Protein AF-A0A0A1MTK9-F1 (afdb_monomer_lite)

Radius of gyration: 14.25 Å; chains: 1; bounding box: 34×30×32 Å

Structure (mmCIF, N/CA/C/O backbone):
data_AF-A0A0A1MTK9-F1
#
_entry.id   AF-A0A0A1MTK9-F1
#
loop_
_atom_site.group_PDB
_atom_site.id
_atom_site.type_symbol
_atom_site.label_atom_id
_atom_site.label_alt_id
_atom_site.label_comp_id
_atom_site.label_asym_id
_atom_site.label_entity_id
_atom_site.label_seq_id
_atom_site.pdbx_PDB_ins_code
_atom_site.Cartn_x
_atom_site.Cartn_y
_atom_site.Cartn_z
_atom_site.occupancy
_atom_site.B_iso_or_equiv
_atom_site.auth_seq_id
_atom_site.auth_comp_id
_atom_site.auth_asym_id
_atom_site.auth_atom_id
_atom_site.pdbx_PDB_model_num
ATOM 1 N N . MET A 1 1 ? 18.751 -12.549 -14.653 1.00 62.38 1 MET A N 1
ATOM 2 C CA . MET A 1 1 ? 19.461 -11.406 -14.031 1.00 62.38 1 MET A CA 1
ATOM 3 C C . MET A 1 1 ? 19.629 -10.221 -14.982 1.00 62.38 1 MET A C 1
ATOM 5 O O . MET A 1 1 ? 19.192 -9.144 -14.616 1.00 62.38 1 MET A O 1
ATOM 9 N N . PHE A 1 2 ? 20.130 -10.402 -16.211 1.00 64.56 2 PHE A N 1
ATOM 10 C CA . PHE A 1 2 ? 20.366 -9.305 -17.177 1.00 64.56 2 PHE A CA 1
ATOM 11 C C . PHE A 1 2 ? 19.149 -8.394 -17.454 1.00 64.56 2 PHE A C 1
ATOM 13 O O . PHE A 1 2 ? 19.270 -7.175 -17.470 1.00 64.56 2 PHE A O 1
ATOM 20 N N . LYS A 1 3 ? 17.949 -8.980 -17.581 1.00 61.09 3 LYS A N 1
ATOM 21 C CA . LYS A 1 3 ? 16.698 -8.226 -17.791 1.00 61.09 3 LYS A CA 1
ATOM 22 C C . LYS A 1 3 ? 16.351 -7.276 -16.637 1.00 61.09 3 LYS A C 1
ATOM 24 O O . LYS A 1 3 ? 15.812 -6.206 -16.889 1.00 61.09 3 LYS A O 1
ATOM 29 N N . LYS A 1 4 ? 16.667 -7.654 -15.390 1.00 63.81 4 LYS A N 1
ATOM 30 C CA . LYS A 1 4 ? 16.416 -6.808 -14.210 1.00 63.81 4 LYS A CA 1
ATOM 31 C C . LYS A 1 4 ? 17.354 -5.598 -14.200 1.00 63.81 4 LYS A C 1
ATOM 33 O O . LYS A 1 4 ? 16.886 -4.490 -14.004 1.00 63.81 4 LYS A O 1
ATOM 38 N N . ILE A 1 5 ? 18.632 -5.805 -14.527 1.00 69.62 5 ILE A N 1
ATOM 39 C CA . ILE A 1 5 ? 19.646 -4.738 -14.586 1.00 69.62 5 ILE A CA 1
ATOM 40 C C . ILE A 1 5 ? 19.328 -3.731 -15.701 1.00 69.62 5 ILE A C 1
ATOM 42 O O . ILE A 1 5 ? 19.389 -2.529 -15.475 1.00 69.62 5 ILE A O 1
ATOM 46 N N . ALA A 1 6 ? 18.930 -4.205 -16.886 1.00 70.00 6 ALA A N 1
ATOM 47 C CA . ALA A 1 6 ? 18.525 -3.318 -17.977 1.00 70.00 6 ALA A CA 1
ATOM 48 C C . ALA A 1 6 ? 17.236 -2.538 -17.654 1.00 70.00 6 ALA A C 1
ATOM 50 O O . ALA A 1 6 ? 17.134 -1.368 -17.997 1.00 70.00 6 ALA A O 1
ATOM 51 N N . SER A 1 7 ? 16.271 -3.161 -16.970 1.00 68.06 7 SER A N 1
ATOM 52 C CA . SER A 1 7 ? 15.035 -2.475 -16.553 1.00 68.06 7 SER A CA 1
ATOM 53 C C . SER A 1 7 ? 15.305 -1.417 -15.479 1.00 68.06 7 SER A C 1
ATOM 55 O O . SER A 1 7 ? 14.727 -0.335 -15.543 1.00 68.06 7 SER A O 1
ATOM 57 N N . ASP A 1 8 ? 16.226 -1.706 -14.548 1.00 65.69 8 ASP A N 1
ATOM 58 C CA . ASP A 1 8 ? 16.663 -0.771 -13.505 1.00 65.69 8 ASP A CA 1
ATOM 59 C C . ASP A 1 8 ? 17.406 0.429 -14.114 1.00 65.69 8 ASP A C 1
ATOM 61 O O . ASP A 1 8 ? 17.130 1.566 -13.750 1.00 65.69 8 ASP A O 1
ATOM 65 N N . ALA A 1 9 ? 18.295 0.196 -15.087 1.00 68.81 9 ALA A N 1
ATOM 66 C CA . ALA A 1 9 ? 19.046 1.258 -15.764 1.00 68.81 9 ALA A CA 1
ATOM 67 C C . ALA A 1 9 ? 18.180 2.143 -16.681 1.00 68.81 9 ALA A C 1
ATOM 69 O O . ALA A 1 9 ? 18.519 3.300 -16.914 1.00 68.81 9 ALA A O 1
ATOM 70 N N . LEU A 1 10 ? 17.073 1.609 -17.207 1.00 72.31 10 LEU A N 1
ATOM 71 C CA . LEU A 1 10 ? 16.126 2.335 -18.062 1.00 72.31 10 LEU A CA 1
ATOM 72 C C . LEU A 1 10 ? 14.977 2.993 -17.279 1.00 72.31 10 LEU A C 1
ATOM 74 O O . LEU A 1 10 ? 14.078 3.560 -17.895 1.00 72.31 10 LEU A O 1
ATOM 78 N N . GLY A 1 11 ? 14.958 2.890 -15.944 1.00 65.62 11 GLY A N 1
ATOM 79 C CA . GLY A 1 11 ? 13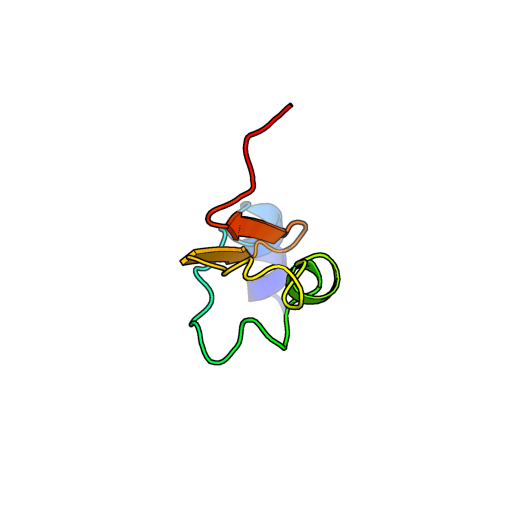.903 3.463 -15.097 1.00 65.62 11 GLY A CA 1
ATOM 80 C C . GLY A 1 11 ? 12.544 2.752 -15.181 1.00 65.62 11 GLY A C 1
ATOM 81 O O . GLY A 1 11 ? 11.607 3.131 -14.487 1.00 65.62 11 GLY A O 1
ATOM 82 N N . LEU A 1 12 ? 12.425 1.681 -15.975 1.00 64.12 12 LEU A N 1
ATOM 83 C CA . LEU A 1 12 ? 11.199 0.877 -16.092 1.00 64.12 12 LEU A CA 1
ATOM 84 C C . LEU A 1 12 ? 10.874 0.106 -14.808 1.00 64.12 12 LEU A C 1
ATOM 86 O O . LEU A 1 12 ? 9.750 -0.355 -14.617 1.00 64.12 12 LEU A O 1
ATOM 90 N N . SER A 1 13 ? 11.864 -0.059 -13.937 1.00 63.78 13 SER A N 1
ATOM 91 C CA . SER A 1 13 ? 11.696 -0.741 -12.662 1.00 63.78 13 SER A CA 1
ATOM 92 C C . SER A 1 13 ? 10.931 0.055 -11.616 1.00 63.78 13 SER A C 1
ATOM 94 O O . SER A 1 13 ? 10.404 -0.571 -10.704 1.00 63.78 13 SER A O 1
ATOM 96 N N . ASP A 1 14 ? 10.854 1.383 -11.742 1.00 68.00 14 ASP A N 1
ATOM 97 C CA . ASP A 1 14 ? 10.135 2.242 -10.788 1.00 68.00 14 ASP A CA 1
ATOM 98 C C . ASP A 1 14 ? 8.708 2.584 -11.240 1.00 68.00 14 ASP A C 1
ATOM 100 O O . ASP A 1 14 ? 8.024 3.411 -10.644 1.00 68.00 14 ASP A O 1
ATOM 104 N N . ILE A 1 15 ? 8.221 1.924 -12.297 1.00 81.69 15 ILE A N 1
ATOM 105 C CA . ILE A 1 15 ? 6.823 2.046 -12.709 1.00 81.69 15 ILE A CA 1
ATOM 106 C C . ILE A 1 15 ? 5.944 1.467 -11.597 1.00 81.69 15 ILE A C 1
ATOM 108 O O . ILE A 1 15 ? 5.939 0.255 -11.354 1.00 81.69 15 ILE A O 1
ATOM 112 N N . GLY A 1 16 ? 5.189 2.353 -10.947 1.00 85.25 16 GLY A N 1
ATOM 113 C CA . GLY A 1 16 ? 4.202 2.000 -9.938 1.00 85.25 16 GLY A CA 1
ATOM 114 C C . GLY A 1 16 ? 3.165 1.018 -10.481 1.00 85.25 16 GLY A C 1
ATOM 115 O O . GLY A 1 16 ? 2.648 1.173 -11.589 1.00 85.25 16 GLY A O 1
ATOM 116 N N . LYS A 1 17 ? 2.857 -0.011 -9.696 1.00 89.44 17 LYS A N 1
ATOM 117 C CA . LYS A 1 17 ? 1.823 -1.002 -9.995 1.00 89.44 17 LYS A CA 1
ATOM 118 C C . LYS A 1 17 ? 0.637 -0.786 -9.077 1.00 89.44 17 LYS A C 1
ATOM 120 O O . LYS A 1 17 ? 0.816 -0.596 -7.879 1.00 89.44 17 LYS A O 1
ATOM 125 N N . ILE A 1 18 ? -0.562 -0.872 -9.642 1.00 92.31 18 ILE A N 1
ATOM 126 C CA . ILE A 1 18 ? -1.794 -0.864 -8.856 1.00 92.31 18 ILE A CA 1
ATOM 127 C C . ILE A 1 18 ? -1.885 -2.193 -8.106 1.00 92.31 18 ILE A C 1
ATOM 129 O O . ILE A 1 18 ? -1.805 -3.263 -8.717 1.00 92.31 18 ILE A O 1
ATOM 133 N N . ILE A 1 19 ? -2.039 -2.116 -6.790 1.00 94.31 19 ILE A N 1
ATOM 134 C CA . ILE A 1 19 ? -2.250 -3.274 -5.929 1.00 94.31 19 ILE A CA 1
ATOM 135 C C . ILE A 1 19 ? -3.745 -3.590 -5.882 1.00 94.31 19 ILE A C 1
ATOM 137 O O . ILE A 1 19 ? -4.589 -2.697 -5.851 1.00 94.31 19 ILE A O 1
ATOM 141 N N . GLN A 1 20 ? -4.075 -4.879 -5.941 1.00 95.56 20 GLN A N 1
ATOM 142 C CA . GLN A 1 20 ? -5.460 -5.326 -5.817 1.00 95.56 20 GLN A CA 1
ATOM 143 C C . GLN A 1 20 ? -5.920 -5.249 -4.356 1.00 95.56 20 GLN A C 1
ATOM 145 O O . GLN A 1 20 ? -5.096 -5.514 -3.480 1.00 95.56 20 GLN A O 1
ATOM 150 N N . PRO A 1 21 ? -7.213 -4.981 -4.094 1.00 92.38 21 PRO A N 1
ATOM 151 C CA . PRO A 1 21 ? -7.736 -4.863 -2.732 1.00 92.38 21 PRO A CA 1
ATOM 152 C C . PRO A 1 21 ? -7.416 -6.062 -1.833 1.00 92.38 21 PRO A C 1
ATOM 154 O O . PRO A 1 21 ? -7.039 -5.877 -0.684 1.00 92.38 21 PRO A O 1
ATOM 157 N N . ASP A 1 22 ? -7.450 -7.282 -2.382 1.00 95.06 22 ASP A N 1
ATOM 158 C CA . ASP A 1 22 ? -7.122 -8.529 -1.666 1.00 95.06 22 ASP A CA 1
ATOM 159 C C . ASP A 1 22 ? -5.643 -8.660 -1.243 1.00 95.06 22 ASP A C 1
ATOM 161 O O . ASP A 1 22 ? -5.236 -9.694 -0.717 1.00 95.06 22 ASP A O 1
ATOM 165 N N . ASN A 1 23 ? -4.805 -7.676 -1.578 1.00 95.06 23 ASN A N 1
ATOM 166 C CA . ASN A 1 23 ? -3.386 -7.644 -1.233 1.00 95.06 23 ASN A CA 1
ATOM 167 C C . ASN A 1 23 ? -2.983 -6.353 -0.510 1.00 95.06 23 ASN A C 1
ATOM 169 O O . ASN A 1 23 ? -1.783 -6.108 -0.377 1.00 95.06 23 ASN A O 1
ATOM 173 N N . PHE A 1 24 ? -3.932 -5.509 -0.092 1.00 93.00 24 PHE A N 1
ATOM 174 C CA . PHE A 1 24 ? -3.604 -4.320 0.698 1.00 93.00 24 PHE A CA 1
ATOM 175 C C . PHE A 1 24 ? -2.942 -4.700 2.029 1.00 93.00 24 PHE A C 1
ATOM 177 O O . PHE A 1 24 ? -1.924 -4.111 2.373 1.00 93.00 24 PHE A O 1
ATOM 184 N N . ASP A 1 25 ? -3.380 -5.793 2.656 1.00 92.19 25 ASP A N 1
ATOM 185 C CA . ASP A 1 25 ? -2.810 -6.388 3.879 1.00 92.19 25 ASP A CA 1
ATOM 186 C C . ASP A 1 25 ? -1.327 -6.796 3.769 1.00 92.19 25 ASP A C 1
ATOM 188 O O . ASP A 1 25 ? -0.677 -7.118 4.759 1.00 92.19 25 ASP A O 1
ATOM 192 N N . LYS A 1 26 ? -0.777 -6.829 2.550 1.00 92.62 26 LYS A N 1
ATOM 193 C CA . LYS A 1 26 ? 0.618 -7.210 2.267 1.00 92.62 26 LYS A CA 1
ATOM 194 C C . LYS A 1 26 ? 1.504 -6.007 1.955 1.00 92.62 26 LYS A C 1
ATOM 196 O O . LYS A 1 26 ? 2.620 -6.182 1.454 1.00 92.62 26 LYS A O 1
ATOM 201 N N . THR A 1 27 ? 0.986 -4.801 2.151 1.00 91.06 27 THR A N 1
ATOM 202 C CA . THR A 1 27 ? 1.680 -3.538 1.889 1.00 91.06 27 THR A CA 1
ATOM 203 C C . THR A 1 27 ? 2.060 -2.886 3.205 1.00 91.06 27 THR A C 1
ATOM 205 O O . THR A 1 27 ? 1.343 -3.028 4.189 1.00 91.06 27 THR A O 1
ATOM 208 N N . GLU A 1 28 ? 3.183 -2.174 3.227 1.00 91.19 28 GLU A N 1
ATOM 209 C CA . GLU A 1 28 ? 3.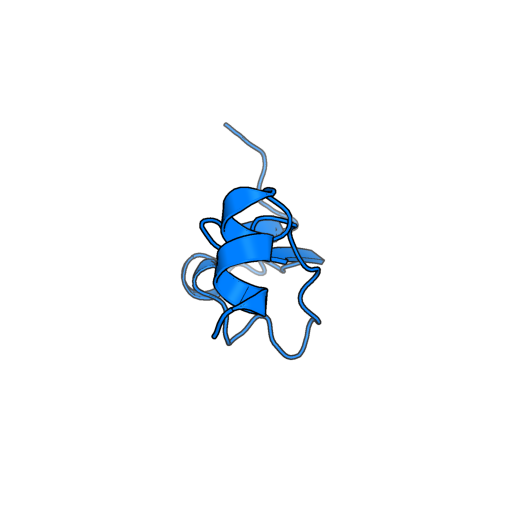629 -1.472 4.439 1.00 91.19 28 GLU A CA 1
ATOM 210 C C . GLU A 1 28 ? 2.679 -0.316 4.772 1.00 91.19 28 GLU A C 1
ATOM 212 O O . GLU A 1 28 ? 2.500 0.046 5.929 1.00 91.19 28 GLU A O 1
ATOM 217 N N . SER A 1 29 ? 2.020 0.239 3.755 1.00 89.81 29 SER A N 1
ATOM 218 C CA . SER A 1 29 ? 1.033 1.302 3.917 1.00 89.81 29 SER A CA 1
ATOM 219 C C . SER A 1 29 ? -0.169 0.907 4.778 1.00 89.81 29 SER A C 1
ATOM 221 O O . SER A 1 29 ? -0.729 1.781 5.433 1.00 89.81 29 SER A O 1
ATOM 223 N N . ASP A 1 30 ? -0.581 -0.365 4.773 1.00 90.12 30 ASP A N 1
ATOM 224 C CA . ASP A 1 30 ? -1.764 -0.833 5.511 1.00 90.12 30 ASP A CA 1
ATOM 225 C C . ASP A 1 30 ? -1.576 -0.758 7.032 1.00 90.12 30 ASP A C 1
ATOM 227 O O . ASP A 1 30 ? -2.524 -0.446 7.750 1.00 90.12 30 ASP A O 1
ATOM 231 N N . ASP A 1 31 ? -0.337 -0.908 7.514 1.00 90.81 31 ASP A N 1
ATOM 232 C CA . ASP A 1 31 ? 0.014 -0.763 8.934 1.00 90.81 31 ASP A CA 1
ATOM 233 C C . ASP A 1 31 ? -0.194 0.672 9.456 1.00 90.81 31 ASP A C 1
ATOM 235 O O . ASP A 1 31 ? -0.333 0.894 10.661 1.00 90.81 31 ASP A O 1
ATOM 239 N N . TYR A 1 32 ? -0.211 1.662 8.557 1.00 89.62 32 TYR A N 1
ATOM 240 C CA . TYR A 1 32 ? -0.424 3.072 8.890 1.00 89.62 32 TYR A CA 1
ATOM 241 C C . TYR A 1 32 ? -1.884 3.516 8.737 1.00 89.62 32 TYR A C 1
ATOM 243 O O . TYR A 1 32 ? -2.204 4.660 9.064 1.00 89.62 32 TYR A O 1
ATOM 251 N N . VAL A 1 33 ? -2.767 2.641 8.246 1.00 90.00 33 VAL A N 1
ATOM 252 C CA . VAL A 1 33 ? -4.190 2.942 8.058 1.00 90.00 33 VAL A CA 1
ATOM 253 C C . VAL A 1 33 ? -4.951 2.725 9.363 1.00 90.00 33 VAL A C 1
ATOM 255 O O . VAL A 1 33 ? -4.866 1.677 10.004 1.00 90.00 33 VAL A O 1
ATOM 258 N N . LEU A 1 34 ? -5.747 3.719 9.760 1.00 91.56 34 LEU A N 1
ATOM 259 C CA . LEU A 1 34 ? -6.528 3.693 10.995 1.00 91.56 34 LEU A CA 1
ATOM 260 C C . LEU A 1 34 ? -7.856 2.950 10.790 1.00 91.56 34 LEU A C 1
ATOM 262 O O . LEU A 1 34 ? -8.943 3.538 10.826 1.00 91.56 34 LEU A O 1
ATOM 266 N N . HIS A 1 35 ? -7.767 1.632 10.599 1.00 89.00 35 HIS A N 1
ATOM 267 C CA . HIS A 1 35 ? -8.922 0.752 10.366 1.00 89.00 35 HIS A CA 1
ATOM 268 C C . HIS A 1 35 ? -9.985 0.852 11.471 1.00 89.00 35 HIS A C 1
ATOM 270 O O . HIS A 1 35 ? -11.184 0.821 11.191 1.00 89.00 35 HIS A O 1
ATOM 276 N N . GLU A 1 36 ? -9.563 1.036 12.726 1.00 89.94 36 GLU A N 1
ATOM 277 C CA . GLU A 1 36 ? -10.455 1.171 13.892 1.00 89.94 36 GLU A CA 1
ATOM 278 C C . GLU A 1 36 ? -11.354 2.416 13.827 1.00 89.94 36 GLU A C 1
ATOM 280 O O . GLU A 1 36 ? -12.439 2.439 14.407 1.00 89.94 36 GLU A O 1
ATOM 285 N N . GLU A 1 37 ? -10.935 3.441 13.084 1.00 88.31 37 GLU A N 1
ATOM 286 C CA . GLU A 1 37 ? -11.690 4.677 12.889 1.00 88.31 37 GLU A CA 1
ATOM 287 C C . GLU A 1 37 ? -12.445 4.708 11.546 1.00 88.31 37 GLU A C 1
ATOM 289 O O . GLU A 1 37 ? -12.898 5.768 11.101 1.00 88.31 37 GLU A O 1
ATOM 294 N N . GLY A 1 38 ? -12.576 3.557 10.876 1.00 88.88 38 GLY A N 1
ATOM 295 C CA . GLY A 1 38 ? -13.281 3.430 9.600 1.00 88.88 38 GLY A CA 1
ATOM 296 C C . GLY A 1 38 ? -12.536 4.034 8.406 1.00 88.88 38 GLY A C 1
ATOM 297 O O . GLY A 1 38 ? -13.165 4.357 7.391 1.00 88.88 38 GLY A O 1
ATOM 298 N N . 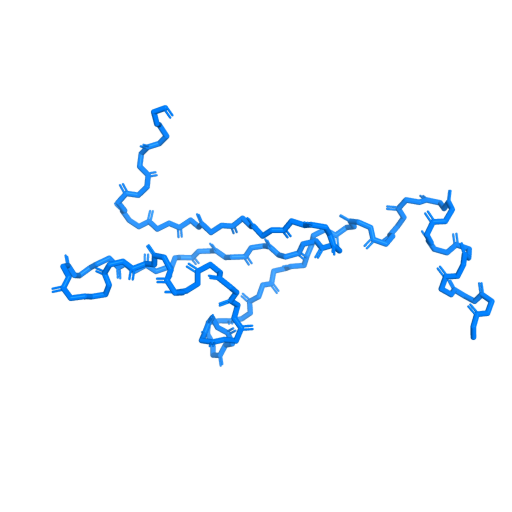GLU A 1 39 ? -11.217 4.216 8.516 1.00 91.38 39 GLU A N 1
ATOM 299 C CA . GLU A 1 39 ? -10.380 4.544 7.366 1.00 91.38 39 GLU A CA 1
ATOM 300 C C . GLU A 1 39 ? -10.316 3.350 6.404 1.00 91.38 39 GLU A C 1
ATOM 302 O O . GLU A 1 39 ? -10.141 2.210 6.824 1.00 91.38 39 GLU A O 1
ATOM 307 N N . GLN A 1 40 ? -10.506 3.604 5.109 1.00 90.50 40 GLN A N 1
ATOM 308 C CA . GLN A 1 40 ? -10.522 2.579 4.067 1.00 90.50 40 GLN A CA 1
ATOM 309 C C . GLN A 1 40 ? -9.643 2.991 2.892 1.00 90.50 40 GLN A C 1
ATOM 311 O O . GLN A 1 40 ? -9.723 4.122 2.402 1.00 90.50 40 GLN A O 1
ATOM 316 N N . ILE A 1 41 ? -8.839 2.044 2.412 1.00 92.00 41 ILE A N 1
ATOM 317 C CA . ILE A 1 41 ? -7.983 2.206 1.237 1.00 92.00 41 ILE A CA 1
ATOM 318 C C . ILE A 1 41 ? -8.836 2.073 -0.029 1.00 92.00 41 ILE A C 1
ATOM 320 O O . ILE A 1 41 ? -9.507 1.064 -0.242 1.00 92.00 41 ILE A O 1
ATOM 324 N N . HIS A 1 42 ? -8.779 3.080 -0.898 1.00 91.75 42 HIS A N 1
ATOM 325 C CA . HIS A 1 42 ? -9.445 3.068 -2.203 1.00 91.75 42 HIS A CA 1
ATOM 326 C C . HIS A 1 42 ? -8.491 2.701 -3.337 1.00 91.75 42 HIS A C 1
ATOM 328 O O . HIS A 1 42 ? -8.858 1.956 -4.245 1.00 91.75 42 HIS A O 1
ATOM 334 N N . PHE A 1 43 ? -7.266 3.225 -3.289 1.00 91.62 43 PHE A N 1
ATOM 335 C CA . PHE A 1 43 ? -6.235 2.953 -4.282 1.00 91.62 43 PHE A CA 1
ATOM 336 C C . PHE A 1 43 ? -4.885 2.825 -3.594 1.00 91.62 43 PHE A C 1
ATOM 338 O O . PHE A 1 43 ? -4.549 3.631 -2.729 1.00 91.62 43 PHE A O 1
ATOM 345 N N . LEU A 1 44 ? -4.095 1.845 -4.027 1.00 91.38 44 LEU A N 1
ATOM 346 C CA . LEU A 1 44 ? -2.719 1.691 -3.584 1.00 91.38 44 LEU A CA 1
ATOM 347 C C . LEU A 1 44 ? -1.822 1.416 -4.787 1.00 91.38 44 LEU A C 1
ATOM 349 O O . LEU A 1 44 ? -2.091 0.520 -5.594 1.00 91.38 44 LEU A O 1
ATOM 353 N N . ILE A 1 45 ? -0.771 2.219 -4.923 1.00 93.25 45 ILE A N 1
ATOM 354 C CA . ILE A 1 45 ? 0.224 2.105 -5.988 1.00 93.25 45 ILE A CA 1
ATOM 355 C C . ILE A 1 45 ? 1.577 1.832 -5.342 1.00 93.25 45 ILE A C 1
ATOM 357 O O . ILE A 1 45 ? 2.039 2.617 -4.525 1.00 93.25 45 ILE A O 1
ATOM 361 N N . LYS A 1 46 ? 2.232 0.743 -5.741 1.00 91.38 46 LYS A N 1
ATOM 362 C CA . LYS A 1 46 ? 3.560 0.363 -5.247 1.00 91.38 46 LYS A CA 1
ATOM 363 C C . LYS A 1 46 ? 4.585 0.437 -6.369 1.00 91.38 46 LYS A C 1
ATOM 365 O O . LYS A 1 46 ? 4.434 -0.258 -7.380 1.00 91.38 46 LYS A O 1
ATOM 370 N N . SER A 1 47 ? 5.600 1.279 -6.215 1.00 89.00 47 SER A N 1
ATOM 371 C CA . SER A 1 47 ? 6.792 1.284 -7.066 1.00 89.00 47 SER A CA 1
ATOM 372 C C . SER A 1 47 ? 7.863 0.364 -6.466 1.00 89.00 47 SER A C 1
ATOM 374 O O . SER A 1 47 ? 7.578 -0.467 -5.599 1.00 89.00 47 SER A O 1
ATOM 376 N N . LYS A 1 48 ? 9.098 0.432 -6.971 1.00 84.50 48 LYS A N 1
ATOM 377 C CA . LYS A 1 48 ? 10.204 -0.328 -6.378 1.00 84.50 48 LYS A CA 1
ATOM 378 C C . LYS A 1 48 ? 10.655 0.295 -5.058 1.00 84.50 48 LYS A C 1
ATOM 380 O O . LYS A 1 48 ? 11.116 -0.443 -4.189 1.00 84.50 48 LYS A O 1
ATOM 385 N N . SER A 1 49 ? 10.546 1.614 -4.955 1.00 84.69 49 SER A N 1
ATOM 386 C CA . SER A 1 49 ? 11.117 2.405 -3.866 1.00 84.69 49 SER A CA 1
ATOM 387 C C . SER A 1 49 ? 10.061 2.995 -2.930 1.00 84.69 49 SER A C 1
ATOM 389 O O . SER A 1 49 ? 10.388 3.294 -1.788 1.00 84.69 49 SER A O 1
ATOM 391 N N . ASP A 1 50 ? 8.812 3.120 -3.383 1.00 87.94 50 ASP A N 1
ATOM 392 C CA . ASP A 1 50 ? 7.759 3.864 -2.692 1.00 87.94 50 ASP A CA 1
ATOM 393 C C . ASP A 1 50 ? 6.411 3.126 -2.722 1.00 87.94 50 ASP A C 1
ATOM 395 O O . ASP A 1 50 ? 6.100 2.355 -3.639 1.00 87.94 50 ASP A O 1
ATOM 399 N N . GLU A 1 51 ? 5.569 3.426 -1.735 1.00 90.69 51 GLU A N 1
ATOM 400 C CA . GLU A 1 51 ? 4.155 3.063 -1.715 1.00 90.69 51 GLU A CA 1
ATOM 401 C C . GLU A 1 51 ? 3.293 4.320 -1.572 1.00 90.69 51 GLU A C 1
ATOM 403 O O . GLU A 1 51 ? 3.557 5.196 -0.750 1.00 90.69 51 GLU A O 1
ATOM 408 N N . TYR A 1 52 ? 2.244 4.402 -2.384 1.00 91.12 52 TYR A N 1
ATOM 409 C CA . TYR A 1 52 ? 1.279 5.492 -2.383 1.00 91.12 52 TYR A CA 1
ATOM 410 C C . TYR A 1 52 ? 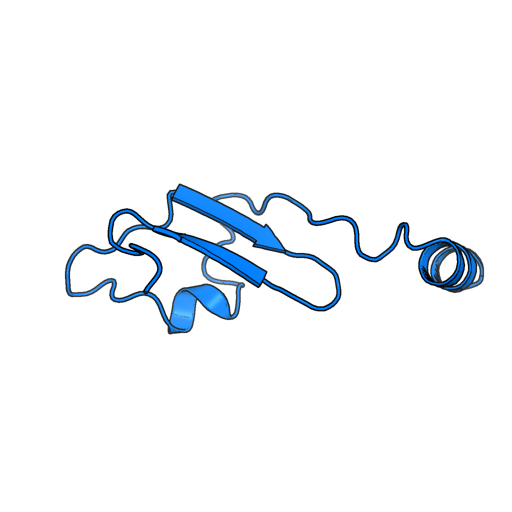-0.091 4.926 -2.028 1.00 91.12 52 TYR A C 1
ATOM 412 O O . TYR A 1 52 ? -0.696 4.213 -2.833 1.00 91.12 52 TYR A O 1
ATOM 420 N N . CYS A 1 53 ? -0.573 5.249 -0.832 1.00 93.12 53 CYS A N 1
ATOM 421 C CA . CYS A 1 53 ? -1.854 4.792 -0.308 1.00 93.12 53 CYS A CA 1
ATOM 422 C C . CYS A 1 53 ? -2.857 5.947 -0.262 1.00 93.12 53 CYS A C 1
ATOM 424 O O . CYS A 1 53 ? -2.586 7.006 0.303 1.00 93.12 53 CYS A O 1
ATOM 426 N N . PHE A 1 54 ? -4.020 5.741 -0.876 1.00 92.62 54 PHE A N 1
ATOM 427 C CA . PHE A 1 54 ? -5.093 6.724 -0.952 1.00 92.62 54 PHE A CA 1
ATOM 428 C C . PHE A 1 54 ? -6.307 6.210 -0.187 1.00 92.62 54 PHE A C 1
ATOM 430 O O . PHE A 1 54 ? -6.924 5.215 -0.582 1.00 92.62 54 PHE A O 1
ATOM 437 N N . THR A 1 55 ? -6.666 6.917 0.880 1.00 93.12 55 THR A N 1
ATOM 438 C CA . THR A 1 55 ? -7.795 6.584 1.751 1.00 93.12 55 THR A CA 1
ATOM 439 C C . THR A 1 55 ? -8.882 7.653 1.688 1.00 93.12 55 THR A C 1
ATOM 441 O O . THR A 1 55 ? -8.692 8.739 1.140 1.00 93.12 55 THR A O 1
ATOM 444 N N . ASN A 1 56 ? -10.037 7.364 2.280 1.00 90.50 56 ASN A N 1
ATOM 445 C CA . ASN A 1 56 ? -11.126 8.327 2.472 1.00 90.50 56 ASN A CA 1
ATOM 446 C C . ASN A 1 56 ? -10.796 9.461 3.462 1.00 90.50 56 ASN A C 1
ATOM 448 O O . ASN A 1 56 ? -11.580 10.404 3.575 1.00 90.50 56 ASN A O 1
ATOM 452 N N . ARG A 1 57 ? -9.679 9.370 4.195 1.00 80.62 57 ARG A N 1
ATOM 453 C CA . ARG A 1 57 ? -9.288 10.334 5.234 1.00 80.62 57 ARG A CA 1
ATOM 454 C C . ARG A 1 57 ? -7.966 11.043 4.977 1.00 80.62 57 ARG A C 1
ATOM 456 O O . ARG A 1 57 ? -7.701 12.050 5.631 1.00 80.62 57 ARG A O 1
ATOM 463 N N . SER A 1 58 ? -7.164 10.570 4.030 1.00 62.69 58 SER A N 1
ATOM 464 C CA . SER A 1 58 ? -5.895 11.200 3.684 1.00 62.69 58 SER A CA 1
ATOM 465 C C . SER A 1 58 ? -6.130 12.491 2.888 1.00 62.69 58 SER A C 1
ATOM 467 O O . SER A 1 58 ? -6.125 12.518 1.658 1.00 62.69 58 SER A O 1
ATOM 469 N N . SER A 1 59 ? -6.386 13.589 3.604 1.00 43.84 59 SER A N 1
ATOM 470 C CA . SER A 1 59 ? -6.207 14.947 3.094 1.00 43.84 59 SER A CA 1
ATOM 471 C C . SER A 1 59 ? -4.760 15.357 3.345 1.00 43.84 59 SER A C 1
ATOM 473 O O . SER A 1 59 ? -4.363 15.541 4.497 1.00 43.84 59 SER A O 1
ATOM 475 N N . SER A 1 60 ? -3.979 15.488 2.273 1.00 39.53 60 SER A N 1
ATOM 476 C CA . SER A 1 60 ? -2.603 15.986 2.303 1.00 39.53 60 SER A CA 1
ATOM 477 C C . SER A 1 60 ? -2.518 17.288 3.109 1.00 39.53 60 SER A C 1
ATOM 479 O O . SER A 1 60 ? -3.166 18.273 2.753 1.00 39.53 60 SER A O 1
ATOM 481 N N . THR A 1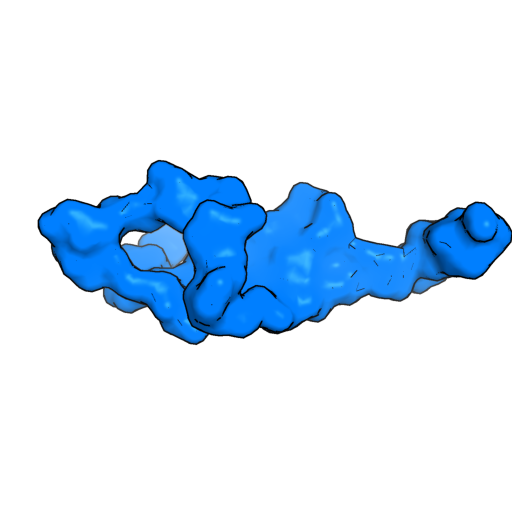 61 ? -1.742 17.280 4.193 1.00 35.06 61 THR A N 1
ATOM 482 C CA . THR A 1 61 ? -1.186 18.496 4.804 1.00 35.06 61 THR A CA 1
ATOM 483 C C . THR A 1 61 ? 0.291 18.552 4.466 1.00 35.06 61 THR A C 1
ATOM 485 O O . THR A 1 61 ? 0.926 17.475 4.521 1.00 35.06 61 THR A O 1
#

Secondary structure (DSSP, 8-state):
-HHHHHHHHTTGGG--EEPPGGGGGGSGGGGGS-GGGT--EEEEEE-SS-EEEEESS----

InterPro domains:
  IPR012544 Bacterial Pleckstrin homology domain [PF08000] (10-57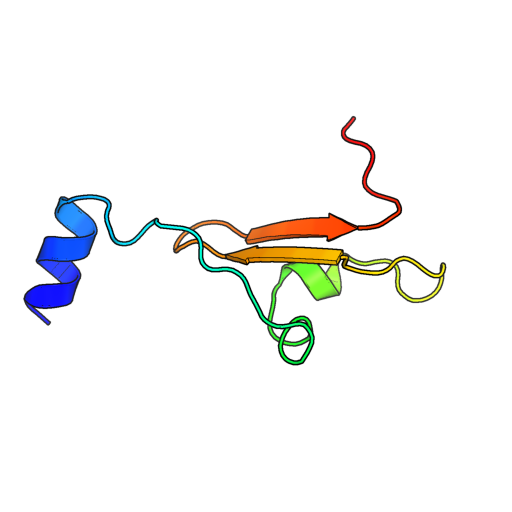)
  IPR037063 Bacterial Pleckstrin homology domain superfamily [G3DSA:2.30.29.50] (12-59)

Foldseek 3Di:
DVVVVVCVVVVVQFFWDKDDPVCPVVDPVVVVAPVVVVWDWDTWTDGPVDIDTDTPPDDDD

pLDDT: mean 81.96, std 14.57, range [35.06, 95.56]

Sequence (61 aa):
MFKKIASDALGLSDIGKIIQPDNFDKTESDDYVLHEEGEQIHFLIKSKSDEYCFTNRSSST

Organism: NCBI:txid545501